Protein AF-X1K0P8-F1 (afdb_monomer_lite)

Structure (mmCIF, N/CA/C/O backbone):
data_AF-X1K0P8-F1
#
_entry.id   AF-X1K0P8-F1
#
loop_
_atom_site.group_PDB
_atom_site.id
_atom_site.type_symbol
_atom_site.label_atom_id
_atom_site.label_alt_id
_atom_site.label_comp_id
_atom_site.label_asym_id
_atom_site.label_entity_id
_atom_site.label_seq_id
_atom_site.pdbx_PDB_ins_code
_atom_site.Cartn_x
_atom_site.Cartn_y
_atom_site.Cartn_z
_atom_site.occupancy
_atom_site.B_iso_or_equiv
_atom_site.auth_seq_id
_atom_site.auth_comp_id
_atom_site.auth_asym_id
_atom_site.auth_atom_id
_atom_site.pdbx_PDB_model_num
ATOM 1 N N . LYS A 1 1 ? -26.227 -42.124 -0.797 1.00 39.06 1 LYS A N 1
ATOM 2 C CA . LYS A 1 1 ? -24.925 -41.421 -0.712 1.00 39.06 1 LYS A CA 1
ATOM 3 C C . LYS A 1 1 ? -25.243 -39.957 -0.476 1.00 39.06 1 LYS A C 1
ATOM 5 O O . LYS A 1 1 ? -25.854 -39.353 -1.342 1.00 39.06 1 LYS A O 1
ATOM 10 N N . SER A 1 2 ? -24.978 -39.459 0.726 1.00 39.59 2 SER A N 1
ATOM 11 C CA . SER A 1 2 ? -25.338 -38.102 1.138 1.00 39.59 2 SER A CA 1
ATOM 12 C C . SER A 1 2 ? -24.386 -37.092 0.500 1.00 39.59 2 SER A C 1
ATOM 14 O O . SER A 1 2 ? -23.180 -37.167 0.721 1.00 39.59 2 SER A O 1
ATOM 16 N N . GLU A 1 3 ? -24.918 -36.165 -0.293 1.00 44.66 3 GLU A N 1
ATOM 17 C CA . GLU A 1 3 ? -24.186 -34.989 -0.762 1.00 44.66 3 GLU A CA 1
ATOM 18 C C . GLU A 1 3 ? -24.152 -33.957 0.366 1.00 44.66 3 GLU A C 1
ATOM 20 O O . GLU A 1 3 ? -25.127 -33.259 0.644 1.00 44.66 3 GLU A O 1
ATOM 25 N N . VAL A 1 4 ? -23.015 -33.884 1.055 1.00 46.97 4 VAL A N 1
ATOM 26 C CA . VAL A 1 4 ? -22.735 -32.805 2.000 1.00 46.97 4 VAL A CA 1
ATOM 27 C C . VAL A 1 4 ? -22.491 -31.540 1.178 1.00 46.97 4 VAL A C 1
ATOM 29 O O . VAL A 1 4 ? -21.403 -31.335 0.640 1.00 46.97 4 VAL A O 1
ATOM 32 N N . LYS A 1 5 ? -23.515 -30.685 1.070 1.00 45.91 5 LYS A N 1
ATOM 33 C CA . LYS A 1 5 ? -23.357 -29.293 0.637 1.00 45.91 5 LYS A CA 1
ATOM 34 C C . LYS A 1 5 ? -22.439 -28.594 1.642 1.00 45.91 5 LYS A C 1
ATOM 36 O O . LYS A 1 5 ? -22.889 -28.164 2.699 1.00 45.91 5 LYS A O 1
ATOM 41 N N . LYS A 1 6 ? -21.146 -28.496 1.322 1.00 40.56 6 LYS A N 1
ATOM 42 C CA . LYS A 1 6 ? -20.230 -27.561 1.983 1.00 40.56 6 LYS A CA 1
ATOM 43 C C . LYS A 1 6 ? -20.737 -26.151 1.684 1.00 40.56 6 LYS A C 1
ATOM 45 O O . LYS A 1 6 ? -20.517 -25.628 0.596 1.00 40.56 6 LYS A O 1
ATOM 50 N N . SER A 1 7 ? -21.447 -25.557 2.634 1.00 47.81 7 SER A N 1
ATOM 51 C CA . SER A 1 7 ? -21.629 -24.113 2.703 1.00 47.81 7 SER A CA 1
ATOM 52 C C . SER A 1 7 ? -20.245 -23.495 2.886 1.00 47.81 7 SER A C 1
ATOM 54 O O . SER A 1 7 ? -19.674 -23.560 3.973 1.00 47.81 7 SER A O 1
ATOM 56 N N . ILE A 1 8 ? -19.665 -22.977 1.807 1.00 53.50 8 ILE A N 1
ATOM 57 C CA . ILE A 1 8 ? -18.464 -22.152 1.893 1.00 53.50 8 ILE A CA 1
ATOM 58 C C . ILE A 1 8 ? -18.948 -20.789 2.388 1.00 53.50 8 ILE A C 1
ATOM 60 O O . ILE A 1 8 ? -19.371 -19.942 1.607 1.00 53.50 8 ILE A O 1
ATOM 64 N N . THR A 1 9 ? -18.977 -20.606 3.702 1.00 52.62 9 THR A N 1
ATOM 65 C CA . THR A 1 9 ? -18.966 -19.274 4.300 1.00 52.62 9 THR A CA 1
ATOM 66 C C . THR A 1 9 ? -17.620 -18.664 3.909 1.00 52.62 9 THR A C 1
ATOM 68 O O . THR A 1 9 ? -16.587 -19.060 4.441 1.00 52.62 9 THR A O 1
ATOM 71 N N . ASN A 1 10 ? -17.603 -17.798 2.891 1.00 59.19 10 ASN A N 1
ATOM 72 C CA . ASN A 1 10 ? -16.408 -17.044 2.507 1.00 59.19 10 ASN A CA 1
ATOM 73 C C . ASN A 1 10 ? -16.151 -15.992 3.591 1.00 59.19 10 ASN A C 1
ATOM 75 O O . ASN A 1 10 ? -16.583 -14.849 3.468 1.00 59.19 10 ASN A O 1
ATOM 79 N N . GLU A 1 11 ? -15.509 -16.392 4.684 1.00 65.62 11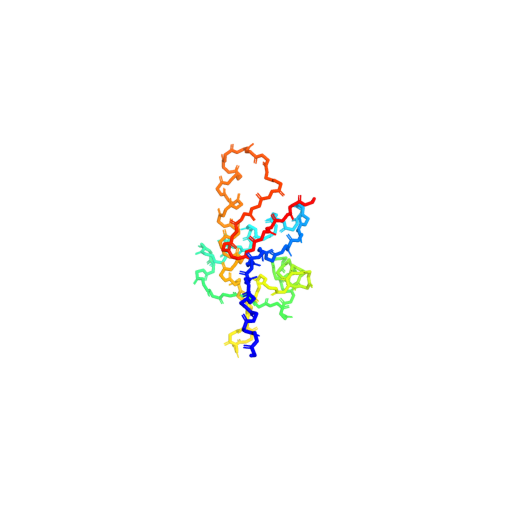 GLU A N 1
ATOM 80 C CA . GLU A 1 11 ? -14.957 -15.432 5.634 1.00 65.62 11 GLU A CA 1
ATOM 81 C C . GLU A 1 11 ? -13.844 -14.636 4.933 1.00 65.62 11 GLU A C 1
ATOM 83 O O . GLU A 1 11 ? -13.018 -15.231 4.224 1.00 65.62 11 GLU A O 1
ATOM 88 N N . PRO A 1 12 ? -13.830 -13.299 5.067 1.00 72.88 12 PRO A N 1
ATOM 89 C CA . PRO A 1 12 ? -12.813 -12.475 4.438 1.00 72.88 12 PRO A CA 1
ATOM 90 C C . PRO A 1 12 ? -11.430 -12.824 4.994 1.00 72.88 12 PRO A C 1
ATOM 92 O O . PRO A 1 12 ? -11.258 -13.086 6.184 1.00 72.88 12 PRO A O 1
ATOM 95 N N . LYS A 1 13 ? -10.415 -12.808 4.129 1.00 85.56 13 LYS A N 1
ATOM 96 C CA . LYS A 1 13 ? -9.025 -13.024 4.532 1.00 85.56 13 LYS A CA 1
ATOM 97 C C . LYS A 1 13 ? -8.564 -11.852 5.386 1.00 85.56 13 LYS A C 1
ATOM 99 O O . LYS A 1 13 ? -8.497 -10.718 4.910 1.00 85.56 13 LYS A O 1
ATOM 104 N N . GLU A 1 14 ? -8.218 -12.139 6.631 1.00 90.25 14 GLU A N 1
ATOM 105 C CA . GLU A 1 14 ? -7.733 -11.120 7.550 1.00 90.25 14 GLU A CA 1
ATOM 106 C C . GLU A 1 14 ? -6.277 -10.749 7.255 1.00 90.25 14 GLU A C 1
ATOM 108 O O . GLU A 1 14 ? -5.419 -11.604 7.021 1.00 90.25 14 GLU A O 1
ATOM 113 N N . ILE A 1 15 ? -6.011 -9.446 7.255 1.00 91.12 15 ILE A N 1
ATOM 114 C CA . ILE A 1 15 ? -4.687 -8.850 7.124 1.00 91.12 15 ILE A CA 1
ATOM 115 C C . ILE A 1 15 ? -4.526 -7.864 8.269 1.00 91.12 15 ILE A C 1
ATOM 117 O O . ILE A 1 15 ? -5.247 -6.873 8.333 1.00 91.12 15 ILE A O 1
ATOM 121 N N . GLU A 1 16 ? -3.546 -8.096 9.126 1.00 93.19 16 GLU A N 1
ATOM 122 C CA . GLU A 1 16 ? -3.125 -7.109 10.114 1.00 93.19 16 GLU A CA 1
ATOM 123 C C . GLU A 1 16 ? -2.063 -6.188 9.502 1.00 93.19 16 GLU A C 1
ATOM 125 O O . GLU A 1 16 ? -1.172 -6.643 8.777 1.00 93.19 16 GLU A O 1
ATOM 130 N N . ILE A 1 17 ? -2.184 -4.887 9.747 1.00 93.38 17 ILE A N 1
ATOM 131 C CA . ILE A 1 17 ? -1.232 -3.866 9.310 1.00 93.38 17 ILE A CA 1
ATOM 132 C C . ILE A 1 17 ? -1.019 -2.859 10.439 1.00 93.38 17 ILE A C 1
ATOM 134 O O . ILE A 1 17 ? -1.972 -2.365 11.036 1.00 93.38 17 ILE A O 1
ATOM 138 N N . GLU A 1 18 ? 0.232 -2.509 10.714 1.00 92.69 18 GLU A N 1
ATOM 139 C CA . GLU A 1 18 ? 0.547 -1.516 11.739 1.00 92.69 18 GLU A CA 1
ATOM 140 C C . GLU A 1 18 ? 0.185 -0.104 11.265 1.00 92.69 18 GLU A C 1
ATOM 142 O O . GLU A 1 18 ? 0.373 0.255 10.094 1.00 92.69 18 GLU A O 1
ATOM 147 N N . GLN A 1 19 ? -0.223 0.768 12.189 1.00 88.25 19 GLN A N 1
ATOM 148 C CA . GLN A 1 19 ? -0.525 2.175 11.892 1.00 88.25 19 GLN A CA 1
ATOM 149 C C . GLN A 1 19 ? 0.592 2.900 11.103 1.00 88.25 19 GLN A C 1
ATOM 151 O O . GLN A 1 19 ? 0.319 3.763 10.258 1.00 88.25 19 GLN A O 1
ATOM 156 N N . GLY A 1 20 ? 1.864 2.566 11.353 1.00 89.38 20 GLY A N 1
ATOM 157 C CA . GLY A 1 20 ? 3.004 3.108 10.605 1.00 89.38 20 GLY A CA 1
ATOM 158 C C . GLY A 1 20 ? 3.010 2.675 9.134 1.00 89.38 20 GLY A C 1
ATOM 159 O O . GLY A 1 20 ? 3.232 3.493 8.237 1.00 89.38 20 GLY A O 1
ATOM 160 N N . GLN A 1 21 ? 2.686 1.411 8.875 1.00 93.56 21 GLN A N 1
ATOM 161 C CA . GLN A 1 21 ? 2.616 0.820 7.539 1.00 93.56 21 GLN A CA 1
ATOM 162 C C . GLN A 1 21 ? 1.400 1.325 6.752 1.00 93.56 21 GLN A C 1
ATOM 164 O O . GLN A 1 21 ? 1.503 1.519 5.543 1.00 93.56 21 GLN A O 1
ATOM 169 N N . VAL A 1 22 ? 0.285 1.636 7.425 1.00 92.25 22 VAL A N 1
ATOM 170 C CA . VAL A 1 22 ? -0.906 2.270 6.823 1.00 92.25 22 VAL A CA 1
ATOM 171 C C . VAL A 1 22 ? -0.552 3.591 6.139 1.00 92.25 22 VAL A C 1
ATOM 173 O O . VAL A 1 22 ? -0.970 3.845 5.006 1.00 92.25 22 VAL A O 1
ATOM 176 N N . ARG A 1 23 ? 0.258 4.433 6.796 1.00 90.62 23 ARG A N 1
ATOM 177 C CA . ARG A 1 23 ? 0.727 5.698 6.204 1.00 90.62 23 ARG A CA 1
ATOM 178 C C . ARG A 1 23 ? 1.594 5.446 4.975 1.00 90.62 23 ARG A C 1
ATOM 180 O O . ARG A 1 23 ? 1.371 6.058 3.936 1.00 90.62 23 ARG A O 1
ATOM 187 N N . VAL A 1 24 ? 2.528 4.501 5.079 1.00 94.56 24 VAL A N 1
ATOM 188 C CA . VAL A 1 24 ? 3.416 4.132 3.971 1.00 94.56 24 VAL A CA 1
ATOM 189 C C . VAL A 1 24 ? 2.624 3.596 2.774 1.00 94.56 24 VAL A C 1
ATOM 191 O O . VAL A 1 24 ? 2.885 4.002 1.643 1.00 94.56 24 VAL A O 1
ATOM 194 N N . LEU A 1 25 ? 1.628 2.737 3.006 1.00 95.44 25 LEU A N 1
ATOM 195 C CA . LEU A 1 25 ? 0.741 2.219 1.964 1.00 95.44 25 LEU A CA 1
ATOM 196 C C . LEU A 1 25 ? -0.001 3.356 1.251 1.00 95.44 25 LEU A C 1
ATOM 198 O O . LEU A 1 25 ? -0.023 3.403 0.021 1.00 95.44 25 LEU A O 1
ATOM 202 N N . ASN A 1 26 ? -0.563 4.294 2.016 1.00 93.94 26 ASN A N 1
ATOM 203 C CA . ASN A 1 26 ? -1.261 5.453 1.471 1.00 93.94 26 ASN A CA 1
ATOM 204 C C . ASN A 1 26 ? -0.346 6.320 0.590 1.00 93.94 26 ASN A C 1
ATOM 206 O O . ASN A 1 26 ? -0.731 6.679 -0.523 1.00 93.94 26 ASN A O 1
ATOM 210 N N . ASP A 1 27 ? 0.877 6.602 1.045 1.00 92.50 27 ASP A N 1
ATOM 211 C CA . ASP A 1 27 ? 1.851 7.397 0.289 1.00 92.50 27 ASP A CA 1
ATOM 212 C C . ASP A 1 27 ? 2.278 6.696 -1.008 1.00 92.50 27 ASP A C 1
ATOM 214 O O . ASP A 1 27 ? 2.340 7.323 -2.068 1.00 92.50 27 ASP A O 1
ATOM 218 N N . ILE A 1 28 ? 2.530 5.383 -0.948 1.00 94.94 28 ILE A N 1
ATOM 219 C CA . ILE A 1 28 ? 2.883 4.567 -2.117 1.00 94.94 28 ILE A CA 1
ATOM 220 C C . ILE A 1 28 ? 1.760 4.603 -3.155 1.00 94.94 28 ILE A C 1
ATOM 222 O O . ILE A 1 28 ? 2.028 4.828 -4.337 1.00 94.94 28 ILE A O 1
ATOM 226 N N . VAL A 1 29 ? 0.510 4.405 -2.730 1.00 95.44 29 VAL A N 1
ATOM 227 C CA . VAL A 1 29 ? -0.657 4.418 -3.624 1.00 95.44 29 VAL A CA 1
ATOM 228 C C . VAL A 1 29 ? -0.865 5.806 -4.220 1.00 95.44 29 VAL A C 1
ATOM 230 O O . VAL A 1 29 ? -1.030 5.927 -5.434 1.00 95.44 29 VAL A O 1
ATOM 233 N N . TYR A 1 30 ? -0.782 6.860 -3.405 1.00 93.69 30 TYR A N 1
ATOM 234 C CA . TYR A 1 30 ? -0.879 8.236 -3.883 1.00 93.69 30 TYR A CA 1
ATOM 235 C C . TYR A 1 30 ? 0.188 8.532 -4.943 1.00 93.69 30 TYR A C 1
ATOM 237 O O . TYR A 1 30 ? -0.120 9.003 -6.039 1.00 93.69 30 TYR A O 1
ATOM 245 N N . TYR A 1 31 ? 1.446 8.199 -4.653 1.00 92.75 31 TYR A N 1
ATOM 246 C CA . TYR A 1 31 ? 2.553 8.429 -5.572 1.00 92.75 31 TYR A CA 1
ATOM 247 C C . TYR A 1 31 ? 2.400 7.616 -6.861 1.00 92.75 31 TYR A C 1
ATOM 249 O O . TYR A 1 31 ? 2.645 8.128 -7.954 1.00 92.75 31 TYR A O 1
ATOM 257 N N . PHE A 1 32 ? 1.954 6.363 -6.760 1.00 94.69 32 PHE A N 1
ATOM 258 C CA . PHE A 1 32 ? 1.700 5.503 -7.911 1.00 94.69 32 PHE A CA 1
ATOM 259 C C . PHE A 1 32 ? 0.626 6.076 -8.845 1.00 94.69 32 PHE A C 1
ATOM 261 O O . PHE A 1 32 ? 0.837 6.117 -10.060 1.00 94.69 32 PHE A O 1
ATOM 268 N N . LEU A 1 33 ? -0.496 6.536 -8.284 1.00 93.44 33 LEU A N 1
ATOM 269 C CA . LEU A 1 33 ? -1.637 7.038 -9.050 1.00 93.44 33 LEU A CA 1
ATOM 270 C C . LEU A 1 33 ? -1.396 8.441 -9.618 1.00 93.44 33 LEU A C 1
ATOM 272 O O . LEU A 1 33 ? -1.759 8.698 -10.763 1.00 93.44 33 LEU A O 1
ATOM 276 N N . HIS A 1 34 ? -0.772 9.335 -8.847 1.00 92.06 34 HIS A N 1
ATOM 277 C CA . HIS A 1 34 ? -0.727 10.763 -9.180 1.00 92.06 34 HIS A CA 1
ATOM 278 C C . HIS A 1 34 ? 0.639 11.265 -9.656 1.00 92.06 34 HIS A C 1
ATOM 280 O O . HIS A 1 34 ? 0.686 12.241 -10.397 1.00 92.06 34 HIS A O 1
ATOM 286 N N . VAL A 1 35 ? 1.745 10.618 -9.267 1.00 88.75 35 VAL A N 1
ATOM 287 C CA . VAL A 1 35 ? 3.105 11.087 -9.607 1.00 88.75 35 VAL A CA 1
ATOM 288 C C . VAL A 1 35 ? 3.764 10.199 -10.659 1.00 88.75 35 VAL A C 1
ATOM 290 O O . VAL A 1 35 ? 4.233 10.681 -11.687 1.00 88.75 35 VAL A O 1
ATOM 293 N N . LYS A 1 36 ? 3.789 8.881 -10.436 1.00 82.81 36 LYS A N 1
ATOM 294 C CA . LYS A 1 36 ? 4.337 7.902 -11.390 1.00 82.81 36 LYS A CA 1
ATOM 295 C C . LYS A 1 36 ? 3.366 7.558 -12.511 1.00 82.81 36 LYS A C 1
ATOM 297 O O . LYS A 1 36 ? 3.828 7.052 -13.530 1.00 82.81 36 LYS A O 1
ATOM 302 N N . ILE A 1 37 ? 2.066 7.799 -12.324 1.00 87.50 37 ILE A N 1
ATOM 303 C CA . ILE A 1 37 ? 1.001 7.527 -13.301 1.00 87.50 37 ILE A CA 1
ATOM 304 C C . ILE A 1 37 ? 1.111 6.078 -13.805 1.00 87.50 37 ILE A C 1
ATOM 306 O O . ILE A 1 37 ? 1.313 5.799 -14.984 1.00 87.50 37 ILE A O 1
ATOM 310 N N . GLY A 1 38 ? 1.101 5.128 -12.870 1.00 84.75 38 GLY A N 1
ATOM 311 C CA . GLY A 1 38 ? 1.109 3.703 -13.201 1.00 84.75 38 GLY A CA 1
ATOM 312 C C . GLY A 1 38 ? 2.473 3.098 -13.555 1.00 84.75 38 GLY A C 1
ATOM 313 O O . GLY A 1 38 ? 2.546 1.895 -13.781 1.00 84.75 38 GLY A O 1
ATOM 314 N N . LYS A 1 39 ? 3.570 3.870 -13.572 1.00 86.50 39 LYS A N 1
ATOM 315 C CA . LYS A 1 39 ? 4.895 3.384 -14.019 1.00 86.50 39 LYS A CA 1
ATOM 316 C C . LYS A 1 39 ? 5.585 2.361 -13.101 1.00 86.50 39 LYS A C 1
ATOM 318 O O . LYS A 1 39 ? 6.615 1.834 -13.494 1.00 86.50 39 LYS A O 1
ATOM 323 N N . GLY A 1 40 ? 5.041 2.045 -11.926 1.00 90.56 40 GLY A N 1
ATOM 324 C CA . GLY A 1 40 ? 5.636 1.078 -10.991 1.00 90.56 40 GLY A CA 1
ATOM 325 C C . GLY A 1 40 ? 6.922 1.572 -10.309 1.00 90.56 40 GLY A C 1
ATOM 326 O O . GLY A 1 40 ? 7.379 2.705 -10.510 1.00 90.56 40 GLY A O 1
ATOM 327 N N . PHE A 1 41 ? 7.492 0.715 -9.464 1.00 91.81 41 PHE A N 1
ATOM 328 C CA . PHE A 1 41 ? 8.619 1.015 -8.581 1.00 91.81 41 PHE A CA 1
ATOM 329 C C . PHE A 1 41 ? 9.811 0.101 -8.862 1.00 91.81 41 PHE A C 1
ATOM 331 O O . PHE A 1 41 ? 9.679 -1.123 -8.838 1.00 91.81 41 PHE A O 1
ATOM 338 N N . ASP A 1 42 ? 10.985 0.699 -9.065 1.00 90.12 42 ASP A N 1
ATOM 339 C CA . ASP A 1 42 ? 12.257 -0.022 -9.021 1.00 90.12 42 ASP A CA 1
ATOM 340 C C . ASP A 1 42 ? 12.740 -0.059 -7.564 1.00 90.12 42 ASP A C 1
ATOM 342 O O . ASP A 1 42 ? 13.020 0.983 -6.961 1.00 90.12 42 ASP A O 1
ATOM 346 N N . ILE A 1 43 ? 12.779 -1.263 -6.990 1.00 87.00 43 ILE A N 1
ATOM 347 C CA . ILE A 1 43 ? 13.209 -1.519 -5.605 1.00 87.00 43 ILE A CA 1
ATOM 348 C C . ILE A 1 43 ? 14.601 -2.162 -5.516 1.00 87.00 43 ILE A C 1
ATOM 350 O O . ILE A 1 43 ? 15.090 -2.446 -4.415 1.00 87.00 43 ILE A O 1
ATOM 354 N N . ASN A 1 44 ? 15.224 -2.438 -6.664 1.00 83.31 44 ASN A N 1
ATOM 355 C CA . ASN A 1 44 ? 16.575 -2.991 -6.737 1.00 83.31 44 ASN A CA 1
ATOM 356 C C . ASN A 1 44 ? 17.602 -1.865 -6.654 1.00 83.31 44 ASN A C 1
ATOM 358 O O . ASN A 1 44 ? 18.622 -1.990 -5.977 1.00 83.31 44 ASN A O 1
ATOM 362 N N . GLN A 1 45 ? 17.274 -0.724 -7.252 1.00 70.44 45 GLN A N 1
ATOM 363 C CA . GLN A 1 45 ? 17.974 0.521 -7.009 1.00 70.44 45 GLN A CA 1
ATOM 364 C C . GLN A 1 45 ? 17.462 1.096 -5.681 1.00 70.44 45 GLN A C 1
ATOM 366 O O . GLN A 1 45 ? 16.417 1.739 -5.632 1.00 70.44 45 GLN A O 1
ATOM 371 N N . ASN A 1 46 ? 18.178 0.874 -4.572 1.00 67.75 46 ASN A N 1
ATOM 372 C CA . ASN A 1 46 ? 17.915 1.515 -3.266 1.00 67.75 46 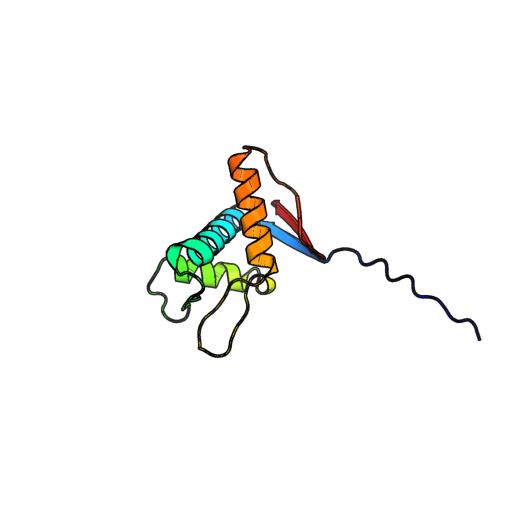ASN A CA 1
ATOM 373 C C . ASN A 1 46 ? 18.152 3.055 -3.310 1.00 67.75 46 ASN A C 1
ATOM 375 O O . ASN A 1 46 ? 18.618 3.651 -2.338 1.00 67.75 46 ASN A O 1
ATOM 379 N N . SER A 1 47 ? 17.886 3.701 -4.445 1.00 72.31 47 SER A N 1
ATOM 380 C CA . SER A 1 47 ? 18.250 5.075 -4.779 1.00 72.31 47 SER A CA 1
ATOM 381 C C . SER A 1 47 ? 17.363 6.113 -4.100 1.00 72.31 47 SER A C 1
ATOM 383 O O . SER A 1 47 ? 17.791 7.249 -3.928 1.00 72.31 47 SER A O 1
ATOM 385 N N . THR A 1 4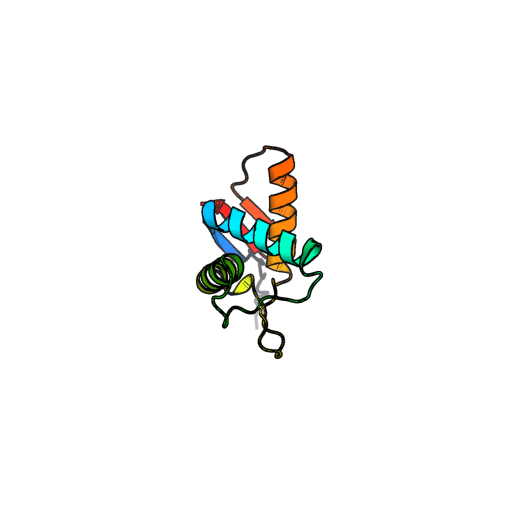8 ? 16.149 5.740 -3.677 1.00 83.56 48 THR A N 1
ATOM 386 C CA . THR A 1 48 ? 15.205 6.665 -3.033 1.00 83.56 48 THR A CA 1
ATOM 387 C C . THR A 1 48 ? 14.639 6.107 -1.733 1.00 83.56 48 THR A C 1
ATOM 389 O O . THR A 1 48 ? 14.499 4.893 -1.561 1.00 83.56 48 THR A O 1
ATOM 392 N N . GLU A 1 49 ? 14.268 7.002 -0.815 1.00 87.88 49 GLU A N 1
ATOM 393 C CA . GLU A 1 49 ? 13.552 6.642 0.414 1.00 87.88 49 GLU A CA 1
ATOM 394 C C . GLU A 1 49 ? 12.226 5.929 0.106 1.00 87.88 49 GLU A C 1
ATOM 396 O O . GLU A 1 49 ? 11.871 4.959 0.771 1.00 87.88 49 GLU A O 1
ATOM 401 N N . LEU A 1 50 ? 11.536 6.338 -0.964 1.00 87.69 50 LEU A N 1
ATOM 402 C CA . LEU A 1 50 ? 10.314 5.682 -1.419 1.00 87.69 50 LEU A CA 1
ATOM 403 C C . LEU A 1 50 ? 10.571 4.236 -1.864 1.00 87.69 50 LEU A C 1
ATOM 405 O O . LEU A 1 50 ? 9.839 3.341 -1.456 1.00 87.69 50 LEU A O 1
ATOM 409 N N . SER A 1 51 ? 11.631 3.977 -2.637 1.00 88.44 51 SER A N 1
ATOM 410 C CA . SER A 1 51 ? 12.009 2.610 -3.029 1.00 88.44 51 SER A CA 1
ATOM 411 C C . SER A 1 51 ? 12.315 1.729 -1.812 1.00 88.44 51 SER A C 1
ATOM 413 O O . SER A 1 51 ? 11.941 0.555 -1.805 1.00 88.44 51 SER A O 1
ATOM 415 N N . LYS A 1 52 ? 12.936 2.286 -0.760 1.00 91.38 52 LYS A N 1
ATOM 416 C CA . LYS A 1 52 ? 13.170 1.575 0.511 1.00 91.38 52 LYS A CA 1
ATOM 417 C C . LYS A 1 52 ? 11.853 1.239 1.216 1.00 91.38 52 LYS A C 1
ATOM 419 O O . LYS A 1 52 ? 11.627 0.074 1.526 1.00 91.38 52 LYS A O 1
ATOM 424 N N . LYS A 1 53 ? 10.946 2.214 1.349 1.00 92.81 53 LYS A N 1
ATOM 425 C CA . LYS A 1 53 ? 9.606 2.023 1.934 1.00 92.81 53 LYS A CA 1
ATOM 426 C C . LYS A 1 53 ? 8.777 0.978 1.182 1.00 92.81 53 LYS A C 1
ATOM 428 O O . LYS A 1 53 ? 8.177 0.110 1.805 1.00 92.81 53 LYS A O 1
ATOM 433 N N . VAL A 1 54 ? 8.789 1.002 -0.154 1.00 93.94 54 VAL A N 1
ATOM 434 C CA . VAL A 1 54 ? 8.117 -0.017 -0.985 1.00 93.94 54 VAL A CA 1
ATOM 435 C C . VAL A 1 54 ? 8.714 -1.400 -0.729 1.00 93.94 54 VAL A C 1
ATOM 437 O O . VAL A 1 54 ? 7.981 -2.375 -0.587 1.00 93.94 54 VAL A O 1
ATOM 440 N N . LYS A 1 55 ? 10.044 -1.504 -0.648 1.00 93.62 55 LYS A N 1
ATOM 441 C CA . LYS A 1 55 ? 10.740 -2.771 -0.395 1.00 93.62 55 LYS A CA 1
ATOM 442 C C . LYS A 1 55 ? 10.426 -3.345 0.986 1.00 93.62 55 LYS A C 1
ATOM 444 O O . LYS A 1 55 ? 10.215 -4.551 1.095 1.00 93.62 55 LYS A O 1
ATOM 449 N N . GLU A 1 56 ? 10.404 -2.506 2.014 1.00 94.12 56 GLU A N 1
ATOM 450 C CA . GLU A 1 56 ? 10.050 -2.888 3.385 1.00 94.12 56 GLU A CA 1
ATOM 451 C C . GLU A 1 56 ? 8.585 -3.317 3.475 1.00 94.12 56 GLU A C 1
ATOM 453 O O . GLU A 1 56 ? 8.307 -4.431 3.921 1.00 94.12 56 GLU A O 1
ATOM 458 N N . LEU A 1 57 ? 7.661 -2.510 2.944 1.00 95.12 57 LEU A N 1
ATOM 459 C CA . LEU A 1 57 ? 6.237 -2.838 2.964 1.00 95.12 57 LEU A CA 1
ATOM 460 C C . LEU A 1 57 ? 5.938 -4.115 2.171 1.00 95.12 57 LEU A C 1
ATOM 462 O O . LEU A 1 57 ? 5.144 -4.936 2.611 1.00 95.12 57 LEU A O 1
ATOM 466 N N . LYS A 1 58 ? 6.618 -4.340 1.040 1.00 94.69 58 LYS A N 1
ATOM 467 C CA . LYS A 1 58 ? 6.493 -5.584 0.268 1.00 94.69 58 LYS A CA 1
ATOM 468 C C . LYS A 1 58 ? 6.958 -6.811 1.048 1.00 94.69 58 LYS A C 1
ATOM 470 O O . LYS A 1 58 ? 6.397 -7.887 0.863 1.00 94.69 58 LYS A O 1
ATOM 475 N N . ARG A 1 59 ? 8.004 -6.683 1.870 1.00 93.69 59 ARG A N 1
ATOM 476 C CA . ARG A 1 59 ? 8.491 -7.792 2.706 1.00 93.69 59 ARG A CA 1
ATOM 477 C C . ARG A 1 59 ? 7.486 -8.146 3.798 1.00 93.69 59 ARG A C 1
ATOM 479 O O . ARG A 1 59 ? 7.276 -9.330 4.025 1.00 93.69 59 ARG A O 1
ATOM 486 N N . ALA A 1 60 ? 6.874 -7.142 4.425 1.00 94.44 60 ALA A N 1
ATOM 487 C CA . ALA A 1 60 ? 5.854 -7.344 5.453 1.00 94.44 60 ALA A CA 1
ATOM 488 C C . ALA A 1 60 ? 4.521 -7.847 4.868 1.00 94.44 60 ALA A C 1
ATOM 490 O O . ALA A 1 60 ? 3.908 -8.763 5.407 1.00 94.44 60 ALA A O 1
ATOM 491 N N . HIS A 1 61 ? 4.098 -7.287 3.732 1.00 94.25 61 HIS A N 1
ATOM 492 C CA . HIS A 1 61 ? 2.773 -7.500 3.148 1.00 94.25 61 HIS A CA 1
ATOM 493 C C . HIS A 1 61 ? 2.856 -7.750 1.633 1.00 94.25 61 HIS A C 1
ATOM 495 O O . HIS A 1 61 ? 2.494 -6.889 0.822 1.00 94.25 61 HIS A O 1
ATOM 501 N N . PRO A 1 62 ? 3.331 -8.931 1.203 1.00 93.81 62 PRO A N 1
ATOM 502 C CA . PRO A 1 62 ? 3.576 -9.214 -0.211 1.00 93.81 62 PRO A CA 1
ATOM 503 C C . PRO A 1 62 ? 2.317 -9.142 -1.090 1.00 93.81 62 PRO A C 1
ATOM 505 O O . PRO A 1 62 ? 2.423 -8.786 -2.257 1.00 93.81 62 PRO A O 1
ATOM 508 N N . TYR A 1 63 ? 1.128 -9.408 -0.544 1.00 91.44 63 TYR A N 1
ATOM 509 C CA . TYR A 1 63 ? -0.164 -9.343 -1.249 1.00 91.44 63 TYR A CA 1
ATOM 510 C C . TYR A 1 63 ? -0.589 -7.924 -1.667 1.00 91.44 63 TYR A C 1
ATOM 512 O O . TYR A 1 63 ? -1.454 -7.767 -2.532 1.00 91.44 63 TYR A O 1
ATOM 520 N N . PHE A 1 64 ? 0.026 -6.879 -1.107 1.00 95.25 64 PHE A N 1
ATOM 521 C CA . PHE A 1 64 ? -0.169 -5.507 -1.581 1.00 95.25 64 PHE A CA 1
ATOM 522 C C . PHE A 1 64 ? 0.606 -5.198 -2.863 1.00 95.25 64 PHE A C 1
ATOM 524 O O . PHE A 1 64 ? 0.501 -4.095 -3.396 1.00 95.25 64 PHE A O 1
ATOM 531 N N . PHE A 1 65 ? 1.380 -6.148 -3.383 1.00 95.94 65 PHE A N 1
ATOM 532 C CA . PHE A 1 65 ? 2.247 -5.907 -4.520 1.00 95.94 65 PHE A CA 1
ATOM 533 C C . PHE A 1 65 ? 2.160 -7.017 -5.556 1.00 95.94 65 PHE A C 1
ATOM 535 O O . PHE A 1 65 ? 1.974 -8.189 -5.245 1.00 95.94 65 PHE A O 1
ATOM 542 N N . GLU A 1 66 ? 2.357 -6.638 -6.810 1.00 94.94 66 GLU A N 1
ATOM 543 C CA . GLU A 1 66 ? 2.382 -7.540 -7.951 1.00 94.94 66 GLU A CA 1
ATOM 544 C C . GLU A 1 66 ? 3.623 -7.287 -8.816 1.00 94.94 66 GLU A C 1
ATOM 546 O O . GLU A 1 66 ? 4.179 -6.181 -8.865 1.00 94.94 66 GLU A O 1
ATOM 551 N N . TYR A 1 67 ? 4.073 -8.343 -9.493 1.00 91.75 67 TYR A N 1
ATOM 552 C CA . TYR A 1 67 ? 5.184 -8.303 -10.437 1.00 91.75 67 TYR A CA 1
ATOM 553 C C . TYR A 1 67 ? 4.662 -8.536 -11.852 1.00 91.75 67 TYR A C 1
ATOM 555 O O . TYR A 1 67 ? 3.902 -9.473 -12.084 1.00 91.75 67 TYR A O 1
ATOM 563 N N . ARG A 1 68 ? 5.091 -7.698 -12.803 1.00 89.75 68 ARG A N 1
ATOM 564 C CA . ARG A 1 68 ? 4.614 -7.731 -14.199 1.00 89.75 68 ARG A CA 1
ATOM 565 C C . ARG A 1 68 ? 5.680 -8.157 -15.215 1.00 89.75 68 ARG A C 1
ATOM 567 O O . ARG A 1 68 ? 5.518 -7.923 -16.405 1.00 89.75 68 ARG A O 1
ATOM 574 N N . GLY A 1 69 ? 6.789 -8.750 -14.769 1.00 85.50 69 GLY A N 1
ATOM 575 C CA . GLY A 1 69 ? 7.820 -9.289 -15.670 1.00 85.50 69 GLY A CA 1
ATOM 576 C C . GLY A 1 69 ? 8.893 -8.298 -16.133 1.00 85.50 69 GLY A C 1
ATOM 577 O O . GLY A 1 69 ? 9.902 -8.722 -16.681 1.00 85.50 69 GLY A O 1
ATOM 578 N N . ASN A 1 70 ? 8.732 -7.000 -15.879 1.00 89.38 70 ASN A N 1
ATOM 579 C CA . ASN A 1 70 ? 9.619 -5.938 -16.374 1.00 89.38 70 ASN A CA 1
ATOM 580 C C . ASN A 1 70 ? 10.617 -5.402 -15.328 1.00 89.38 70 ASN A C 1
ATOM 582 O O . ASN A 1 70 ? 11.118 -4.289 -15.468 1.00 89.38 70 ASN A O 1
ATOM 586 N N . GLY A 1 71 ? 10.868 -6.149 -14.252 1.00 88.56 71 GLY A N 1
ATOM 587 C CA . GLY A 1 71 ? 11.765 -5.726 -13.172 1.00 88.56 71 GLY A CA 1
ATOM 588 C C . GLY A 1 71 ? 11.164 -4.712 -12.191 1.00 88.56 71 GLY A C 1
ATOM 589 O O . GLY A 1 71 ? 11.819 -4.380 -11.205 1.00 88.56 71 GLY A O 1
ATOM 590 N N . LEU A 1 72 ? 9.927 -4.253 -12.410 1.00 92.44 72 LEU A N 1
ATOM 591 C CA . LEU A 1 72 ? 9.250 -3.276 -11.558 1.00 92.44 72 LEU A CA 1
ATOM 592 C C . LEU A 1 72 ? 8.184 -3.932 -10.678 1.00 92.44 72 LEU A C 1
ATOM 594 O O . LEU A 1 72 ? 7.579 -4.950 -11.023 1.00 92.44 72 LEU A O 1
ATOM 598 N N . ILE A 1 73 ? 7.950 -3.309 -9.528 1.00 94.31 73 ILE A N 1
ATOM 599 C CA . ILE A 1 73 ? 6.911 -3.682 -8.574 1.00 94.31 73 ILE A CA 1
ATOM 600 C C . ILE A 1 73 ? 5.749 -2.704 -8.676 1.00 94.31 73 ILE A C 1
ATOM 602 O O . ILE A 1 73 ? 5.944 -1.491 -8.759 1.00 94.31 73 ILE A O 1
ATOM 606 N N . TYR A 1 74 ? 4.535 -3.235 -8.631 1.00 96.25 74 TYR A N 1
ATOM 607 C CA . TYR A 1 74 ? 3.304 -2.464 -8.729 1.00 96.25 74 TYR A CA 1
ATOM 608 C C . TYR A 1 74 ? 2.456 -2.704 -7.483 1.00 96.25 74 TYR A C 1
ATOM 610 O O . TYR A 1 74 ? 2.472 -3.821 -6.968 1.00 96.25 74 TYR A O 1
ATOM 618 N N . PRO A 1 75 ? 1.720 -1.701 -6.981 1.00 96.56 75 PRO A N 1
ATOM 619 C CA . PRO A 1 75 ? 0.660 -1.952 -6.017 1.00 96.56 75 PRO A CA 1
ATOM 620 C C . PRO A 1 75 ? -0.392 -2.872 -6.645 1.00 96.56 75 PRO A C 1
ATOM 622 O O . PRO A 1 75 ? -0.792 -2.653 -7.790 1.00 96.56 75 PRO A O 1
ATOM 625 N N . SER A 1 76 ? -0.834 -3.888 -5.910 1.00 95.75 76 SER A N 1
ATOM 626 C CA . SER A 1 76 ? -1.943 -4.744 -6.333 1.00 95.75 76 SER A CA 1
ATOM 627 C C . SER A 1 76 ? -3.269 -3.979 -6.282 1.00 95.75 76 SER A C 1
ATOM 629 O O . SER A 1 76 ? -3.365 -2.897 -5.694 1.00 95.75 76 SER A O 1
ATOM 631 N N . LYS A 1 77 ? -4.332 -4.558 -6.854 1.00 94.44 77 LYS A N 1
ATOM 632 C CA . LYS A 1 77 ? -5.687 -3.995 -6.740 1.00 94.44 77 LYS A CA 1
ATOM 633 C C . LYS A 1 77 ? -6.090 -3.778 -5.276 1.00 94.44 77 LYS A C 1
ATOM 635 O O . LYS A 1 77 ? -6.544 -2.692 -4.934 1.00 94.44 77 LYS A O 1
ATOM 640 N N . LEU A 1 78 ? -5.828 -4.768 -4.419 1.00 94.69 78 LEU A N 1
ATOM 641 C CA . LEU A 1 78 ? -6.058 -4.679 -2.978 1.00 94.69 78 LEU A CA 1
ATOM 642 C C . LEU A 1 78 ? -5.341 -3.464 -2.374 1.00 94.69 78 LEU A C 1
ATOM 644 O O . LEU A 1 78 ? -5.965 -2.668 -1.686 1.00 94.69 78 LEU A O 1
ATOM 648 N N . ALA A 1 79 ? -4.054 -3.268 -2.676 1.00 95.69 79 ALA A N 1
ATOM 649 C CA . ALA A 1 79 ? -3.307 -2.116 -2.170 1.00 95.69 79 ALA A CA 1
ATOM 650 C C . ALA A 1 79 ? -3.908 -0.783 -2.617 1.00 95.69 79 ALA A C 1
ATOM 652 O O . ALA A 1 79 ? -4.019 0.139 -1.812 1.00 95.69 79 ALA A O 1
ATOM 653 N N . ILE A 1 80 ? -4.305 -0.685 -3.887 1.00 95.88 80 ILE A N 1
ATOM 654 C CA . ILE A 1 80 ? -4.910 0.524 -4.450 1.00 95.88 80 ILE A CA 1
ATOM 655 C C . ILE A 1 80 ? -6.228 0.846 -3.741 1.00 95.88 80 ILE A C 1
ATOM 657 O O . ILE A 1 80 ? -6.422 1.987 -3.323 1.00 95.88 80 ILE A O 1
ATOM 661 N N . GLU A 1 81 ? -7.116 -0.134 -3.584 1.00 95.25 81 GLU A N 1
ATOM 662 C CA . GLU A 1 81 ? -8.411 0.076 -2.931 1.00 95.25 81 GLU A CA 1
ATOM 663 C C . GLU A 1 81 ? -8.254 0.370 -1.433 1.00 95.25 81 GLU A C 1
ATOM 665 O O . GLU A 1 81 ? -8.832 1.340 -0.938 1.00 95.25 81 GLU A O 1
ATOM 670 N N . THR A 1 82 ? -7.376 -0.351 -0.728 1.00 94.06 82 THR A N 1
ATOM 671 C CA . THR A 1 82 ? -7.044 -0.055 0.673 1.00 94.06 82 THR A CA 1
ATOM 672 C C . THR A 1 82 ? -6.465 1.354 0.824 1.00 94.06 82 THR A C 1
ATOM 674 O O . THR A 1 82 ? -6.897 2.111 1.692 1.00 94.06 82 THR A O 1
ATOM 677 N N . GLY A 1 83 ? -5.535 1.764 -0.044 1.00 94.19 83 GLY A N 1
ATOM 678 C CA . GLY A 1 83 ? -4.951 3.108 -0.024 1.00 94.19 83 GLY A CA 1
ATOM 679 C C . GLY A 1 83 ? -5.978 4.215 -0.277 1.00 94.19 83 GLY A C 1
ATOM 680 O O . GLY A 1 83 ? -5.976 5.230 0.420 1.00 94.19 83 GLY A O 1
ATOM 681 N N . LYS A 1 84 ? -6.910 4.013 -1.218 1.00 92.44 84 LYS A N 1
ATOM 682 C CA . LYS A 1 84 ? -8.030 4.943 -1.450 1.00 92.44 84 LYS A CA 1
ATOM 683 C C . LYS A 1 84 ? -8.939 5.049 -0.227 1.00 92.44 84 LYS A C 1
ATOM 685 O O . LYS A 1 84 ? -9.295 6.166 0.155 1.00 92.44 84 LYS A O 1
ATOM 690 N N . ALA A 1 85 ? -9.283 3.920 0.395 1.00 91.50 85 ALA A N 1
ATOM 691 C CA . ALA A 1 85 ? -10.089 3.894 1.610 1.00 91.50 85 ALA A CA 1
ATOM 692 C C . ALA A 1 85 ? -9.391 4.667 2.741 1.00 91.50 85 ALA A C 1
ATOM 694 O O . ALA A 1 85 ? -9.974 5.600 3.293 1.00 91.50 85 ALA A O 1
ATOM 695 N N . ILE A 1 86 ? -8.112 4.381 3.010 1.00 91.12 86 ILE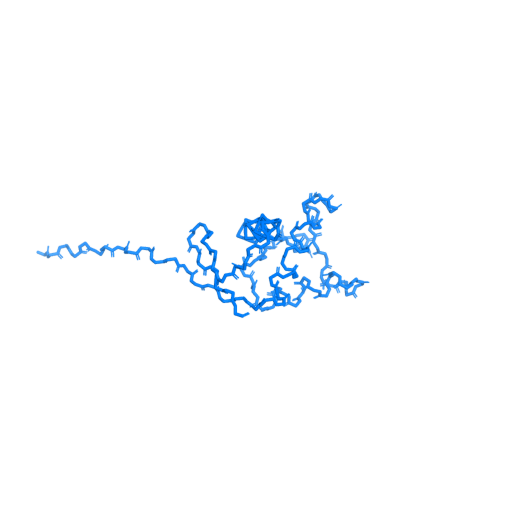 A N 1
ATOM 696 C CA . ILE A 1 86 ? -7.301 5.109 4.002 1.00 91.12 86 ILE A CA 1
ATOM 697 C C . ILE A 1 86 ? -7.306 6.616 3.717 1.00 91.12 86 ILE A C 1
ATOM 699 O O . ILE A 1 86 ? -7.575 7.419 4.611 1.00 91.12 86 ILE A O 1
ATOM 703 N N . SER A 1 87 ? -7.060 7.017 2.467 1.00 88.94 87 SER A N 1
ATOM 704 C CA . SER A 1 87 ? -7.109 8.420 2.041 1.00 88.94 87 SER A CA 1
ATOM 705 C C . SER A 1 87 ? -8.460 9.082 2.326 1.00 88.94 87 SER A C 1
ATOM 707 O O . SER A 1 87 ? -8.499 10.215 2.810 1.00 88.94 87 SER A O 1
ATOM 709 N N . PHE A 1 88 ? -9.569 8.396 2.042 1.00 87.94 88 PHE A N 1
ATOM 710 C CA . PHE A 1 88 ? -10.915 8.896 2.317 1.00 87.94 88 PHE A CA 1
ATOM 711 C C . PHE A 1 88 ? -11.129 9.140 3.816 1.00 87.94 88 PHE A C 1
ATOM 713 O O . PHE A 1 88 ? -11.531 10.231 4.228 1.00 87.94 88 PHE A O 1
ATOM 720 N N . TYR A 1 89 ? -10.789 8.162 4.650 1.00 86.25 89 TYR A N 1
ATOM 721 C CA . TYR A 1 89 ? -10.954 8.279 6.095 1.00 86.25 89 TYR A CA 1
ATOM 722 C C . TYR A 1 89 ? -10.023 9.322 6.724 1.00 86.25 89 TYR A C 1
ATOM 724 O O . TYR A 1 89 ? -10.479 10.086 7.578 1.00 86.25 89 TYR A O 1
ATOM 732 N N . ASN A 1 90 ? -8.775 9.442 6.254 1.00 84.50 90 ASN A N 1
ATOM 733 C CA . ASN A 1 90 ? -7.847 10.491 6.692 1.00 84.50 90 ASN A CA 1
ATOM 734 C C . ASN A 1 90 ? -8.444 11.895 6.493 1.00 84.50 90 ASN A C 1
ATOM 736 O O . ASN A 1 90 ? -8.309 12.755 7.363 1.00 84.50 90 ASN A O 1
ATOM 740 N N . ARG A 1 91 ? -9.175 12.125 5.391 1.00 85.31 91 ARG A N 1
ATOM 741 C CA . ARG A 1 91 ? -9.900 13.390 5.155 1.00 85.31 91 ARG A CA 1
ATOM 742 C C . ARG A 1 91 ? -11.062 13.589 6.125 1.00 85.31 91 ARG A C 1
ATOM 744 O O . ARG A 1 91 ? -11.361 14.720 6.493 1.00 85.31 91 ARG A O 1
ATOM 751 N N . SER A 1 92 ? -11.696 12.502 6.558 1.00 83.06 92 SER A N 1
ATOM 752 C CA . SER A 1 92 ? -12.818 12.536 7.502 1.00 83.06 92 SER A CA 1
ATOM 753 C C . SER A 1 92 ? -12.407 12.725 8.972 1.00 83.06 92 SER A C 1
ATOM 755 O O . SER A 1 92 ? -13.284 12.861 9.822 1.00 83.06 92 SER A O 1
ATOM 757 N N . LYS A 1 93 ? -11.098 12.721 9.286 1.00 79.12 93 LYS A N 1
ATOM 758 C CA . LYS A 1 93 ? -10.524 12.774 10.651 1.00 79.12 93 LYS A CA 1
ATOM 759 C C . LYS A 1 93 ? -11.029 11.679 11.607 1.00 79.12 93 LYS A C 1
ATOM 761 O O . LYS A 1 93 ? -10.876 11.801 12.820 1.00 79.12 93 LYS A O 1
ATOM 766 N N . LYS A 1 94 ? -11.630 10.614 11.077 1.00 80.31 94 LYS A N 1
ATOM 767 C CA . LYS A 1 94 ? -12.052 9.447 11.855 1.00 80.31 94 LYS A CA 1
ATOM 768 C C . LYS A 1 94 ? -10.885 8.486 12.021 1.00 80.31 94 LYS A C 1
ATOM 770 O O . LYS A 1 94 ? -10.120 8.267 11.084 1.00 80.31 94 LYS A O 1
ATOM 775 N N . LEU A 1 95 ? -10.782 7.901 13.210 1.00 80.06 95 LEU A N 1
ATOM 776 C CA . LEU A 1 95 ? -9.866 6.798 13.456 1.00 80.06 95 LEU A CA 1
ATOM 777 C C . LEU A 1 95 ? -10.391 5.551 12.733 1.00 80.06 95 LEU A C 1
ATOM 779 O O . LEU A 1 95 ? -11.580 5.239 12.819 1.00 80.06 95 LEU A O 1
ATOM 783 N N . ILE A 1 96 ? -9.510 4.861 12.017 1.00 83.56 96 ILE A N 1
ATOM 784 C CA . ILE A 1 96 ? -9.814 3.590 11.365 1.00 83.56 96 ILE A CA 1
ATOM 785 C C . ILE A 1 96 ? -9.129 2.498 12.168 1.00 83.56 96 ILE A C 1
ATOM 787 O O . ILE A 1 96 ? -7.920 2.558 12.360 1.00 83.56 96 ILE A O 1
ATOM 791 N N . THR A 1 97 ? -9.889 1.496 12.588 1.00 88.19 97 THR A N 1
ATOM 792 C CA . THR A 1 97 ? -9.345 0.259 13.167 1.00 88.19 97 THR A CA 1
ATOM 793 C C . THR A 1 97 ? -9.532 -0.936 12.241 1.00 88.19 97 THR A C 1
ATOM 795 O O . THR A 1 97 ? -8.817 -1.924 12.367 1.00 88.19 97 THR A O 1
ATOM 798 N N . LYS A 1 98 ? -10.495 -0.867 11.311 1.00 91.19 98 LYS A N 1
ATOM 799 C CA . LYS A 1 98 ? -10.815 -1.936 10.361 1.00 91.19 98 LYS A CA 1
ATOM 800 C C . LYS A 1 98 ? -11.274 -1.373 9.016 1.00 91.19 98 LYS A C 1
ATOM 802 O O . LYS A 1 98 ? -11.973 -0.360 8.988 1.00 91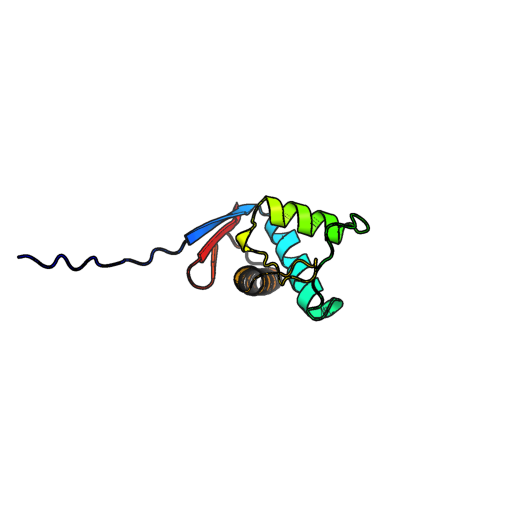.19 98 LYS A O 1
ATOM 807 N N . LEU A 1 99 ? -10.906 -2.043 7.925 1.00 90.50 99 LEU A N 1
ATOM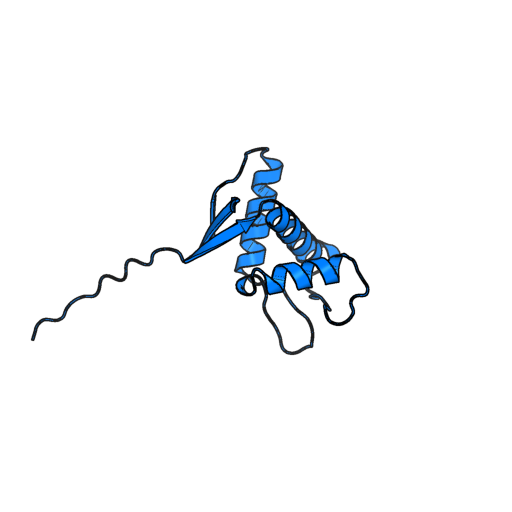 808 C CA . LEU A 1 99 ? -11.383 -1.774 6.565 1.00 90.50 99 LEU A CA 1
ATOM 809 C C . LEU A 1 99 ? -11.766 -3.084 5.880 1.00 90.50 99 LEU A C 1
ATOM 811 O O . LEU A 1 99 ? -10.953 -4.000 5.808 1.00 90.50 99 LEU A O 1
ATOM 815 N N . GLU A 1 100 ? -12.969 -3.143 5.327 1.00 90.12 100 GLU A N 1
ATOM 816 C CA . GLU A 1 100 ? -13.374 -4.220 4.424 1.00 90.12 100 GLU A CA 1
ATOM 817 C C . GLU A 1 100 ? -13.062 -3.805 2.985 1.00 90.12 100 GLU A C 1
ATOM 819 O O . GLU A 1 100 ? -13.492 -2.745 2.522 1.00 90.12 100 GLU A O 1
ATOM 824 N N . VAL A 1 101 ? -12.271 -4.622 2.291 1.00 89.38 101 VAL A N 1
ATOM 825 C CA . VAL A 1 101 ? -11.859 -4.391 0.905 1.00 89.38 101 VAL A CA 1
ATOM 826 C C . VAL A 1 101 ? -11.997 -5.700 0.140 1.00 89.38 101 VAL A C 1
ATOM 828 O O . VAL A 1 101 ? -11.164 -6.591 0.270 1.00 89.38 101 VAL A O 1
ATOM 831 N N . GLU A 1 102 ? -13.041 -5.802 -0.683 1.00 84.94 102 GLU A N 1
ATOM 832 C CA . GLU A 1 102 ? -13.388 -7.038 -1.400 1.00 84.94 102 GLU A CA 1
ATOM 833 C C . GLU A 1 102 ? -13.487 -8.231 -0.429 1.00 84.94 102 GLU A C 1
ATOM 835 O O . GLU A 1 102 ? -14.233 -8.167 0.544 1.00 84.94 102 GLU A O 1
ATOM 840 N N . ASP A 1 103 ? -12.714 -9.292 -0.664 1.00 88.06 103 ASP A N 1
ATOM 841 C CA . ASP A 1 103 ? -12.670 -10.496 0.168 1.00 88.06 103 ASP A CA 1
ATOM 842 C C . ASP A 1 103 ? -11.662 -10.382 1.330 1.00 88.06 103 ASP A C 1
ATOM 844 O O . ASP A 1 103 ? -11.223 -11.401 1.866 1.00 88.06 103 ASP A O 1
ATOM 848 N N . TYR A 1 104 ? -11.230 -9.168 1.691 1.00 90.19 104 TYR A N 1
ATOM 849 C CA . TYR A 1 104 ? -10.220 -8.924 2.722 1.00 90.19 104 TYR A CA 1
ATOM 850 C C . TYR A 1 104 ? -10.744 -8.039 3.848 1.00 90.19 104 TYR A C 1
ATOM 852 O O . TYR A 1 104 ? -11.397 -7.021 3.614 1.00 90.19 104 TYR A O 1
ATOM 860 N N . LEU A 1 105 ? -10.366 -8.390 5.076 1.00 92.56 105 LEU A N 1
ATOM 861 C CA . LEU A 1 105 ? -10.550 -7.551 6.253 1.00 92.56 105 LEU A CA 1
ATOM 862 C C . LEU A 1 105 ? -9.181 -7.049 6.713 1.00 92.56 105 LEU A C 1
ATOM 864 O O . LEU A 1 105 ? -8.372 -7.810 7.239 1.00 92.56 105 LEU A O 1
ATOM 868 N N . ILE A 1 106 ? -8.918 -5.762 6.513 1.00 93.56 106 ILE A N 1
ATOM 869 C CA . ILE A 1 106 ? -7.696 -5.103 6.969 1.00 93.56 106 ILE A CA 1
ATOM 870 C C . ILE A 1 106 ? -7.914 -4.625 8.405 1.00 93.56 106 ILE A C 1
ATOM 872 O O . ILE A 1 106 ? -8.709 -3.713 8.633 1.00 93.56 106 ILE A O 1
ATOM 876 N N . GLN A 1 107 ? -7.222 -5.221 9.369 1.00 93.75 107 GLN A N 1
ATOM 877 C CA . GLN A 1 107 ? -7.197 -4.789 10.763 1.00 93.75 107 GLN A CA 1
ATOM 878 C C . GLN A 1 107 ? -5.976 -3.898 10.997 1.00 93.75 107 GLN A C 1
ATOM 880 O O . GLN A 1 107 ? -4.863 -4.254 10.617 1.00 93.75 107 GLN A O 1
ATOM 885 N N . ILE A 1 108 ? -6.195 -2.724 11.585 1.00 92.00 108 ILE A N 1
ATOM 886 C CA . ILE A 1 108 ? -5.140 -1.750 11.860 1.00 92.00 108 ILE A CA 1
ATOM 887 C C . ILE A 1 108 ? -4.783 -1.827 13.344 1.00 92.00 108 ILE A C 1
ATOM 889 O O . ILE A 1 108 ? -5.641 -1.543 14.186 1.00 92.00 108 ILE A O 1
ATOM 893 N N . ALA A 1 109 ? -3.538 -2.220 13.620 1.00 85.31 109 ALA A N 1
ATOM 894 C CA . ALA A 1 109 ? -2.963 -2.379 14.957 1.00 85.31 109 ALA A CA 1
ATOM 895 C C . ALA A 1 109 ? -2.135 -1.161 15.398 1.00 85.31 109 ALA A C 1
ATOM 897 O O . ALA A 1 109 ? -1.467 -0.524 14.536 1.00 85.31 109 ALA A O 1
#

Secondary structure (DSSP, 8-state):
----------PPEEEEE-HHHHHHHHHHHHIIIIISTT--B--SSTTSHHHHHHHHHHHH-GGGEEE-SSS-EEE-HHHHHHHHHHHHHHHHT---SEEEETTEEEEE-

pLDDT: mean 85.79, std 13.77, range [39.06, 96.56]

Foldseek 3Di:
DDDPPPPPPLQFAEDEDEPVLLVLLLVLLCCCVPPVNPVAAQLVPVPDPNSVSVVVSCVRPVQQWDDDPPNGIDGDPQSNQSSVVSVVVVVVVDDDQWDDDPSYIYGYD

Radius of gyration: 16.42 Å; chains: 1; bounding box: 44×55×31 Å

Organism: NCBI:txid412755

Sequence (109 aa):
KSEVKKSITNEPKEIEIEQGQVRVLNDIVYYFLHVKIGKGFDINQNSTELSKKVKELKRAHPYFFEYRGNGLIYPSKLAIETGKAISFYNRSKKLITKLEVEDYLIQIA